Protein AF-A0A7V6GA76-F1 (afdb_monomer_lite)

Sequence (50 aa):
MDARVKAAQISVISNSSLVILKLGAGLFMGSVSVISEAIHSGLDLVAALI

Secondary structure (DSSP, 8-state):
--HHHHHHHHHHHHHHHHHHHHHHHHHHHT-HHHHHHHHHHHHHHHHTT-

Structure (mmCIF, N/CA/C/O backbone):
data_AF-A0A7V6GA76-F1
#
_entry.id   AF-A0A7V6GA76-F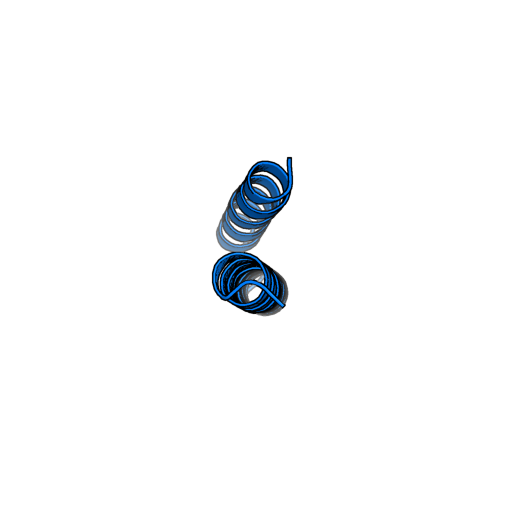1
#
loop_
_atom_site.group_PDB
_atom_site.id
_atom_site.type_symbol
_atom_site.label_atom_id
_atom_site.label_alt_id
_atom_site.label_comp_id
_atom_site.label_asym_id
_atom_site.label_entity_id
_atom_site.label_seq_id
_atom_site.pdbx_PDB_ins_code
_atom_site.Cartn_x
_atom_site.Cartn_y
_atom_site.Cartn_z
_atom_site.occupancy
_atom_site.B_iso_or_equiv
_atom_si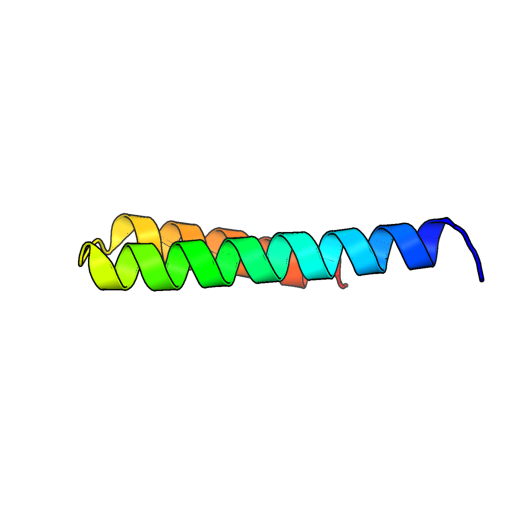te.auth_seq_id
_atom_site.auth_comp_id
_atom_site.auth_asym_id
_atom_site.auth_atom_id
_atom_site.pdbx_PDB_model_num
ATOM 1 N N . MET A 1 1 ? 10.539 -4.576 -24.742 1.00 52.66 1 MET A N 1
ATOM 2 C CA . MET A 1 1 ? 10.219 -4.089 -23.383 1.00 52.66 1 MET A CA 1
ATOM 3 C C . MET A 1 1 ? 10.968 -4.966 -22.399 1.00 52.66 1 MET A C 1
ATOM 5 O O . MET A 1 1 ? 10.693 -6.160 -22.346 1.00 52.66 1 MET A O 1
ATOM 9 N N . ASP A 1 2 ? 11.955 -4.409 -21.704 1.00 62.44 2 ASP A N 1
ATOM 10 C CA . ASP A 1 2 ? 12.797 -5.127 -20.747 1.00 62.44 2 ASP A CA 1
ATOM 11 C C . ASP A 1 2 ? 11.971 -5.782 -19.634 1.00 62.44 2 ASP A C 1
ATOM 13 O O . ASP A 1 2 ? 11.110 -5.149 -19.021 1.00 62.44 2 ASP A O 1
ATOM 17 N N . ALA A 1 3 ? 12.251 -7.055 -19.343 1.00 72.75 3 ALA A N 1
ATOM 18 C CA . ALA A 1 3 ? 11.532 -7.838 -18.331 1.00 72.75 3 ALA A CA 1
ATOM 19 C C . ALA A 1 3 ? 11.527 -7.170 -16.940 1.00 72.75 3 ALA A C 1
ATOM 21 O O . ALA A 1 3 ? 10.583 -7.337 -16.171 1.00 72.75 3 ALA A O 1
ATOM 22 N N . ARG A 1 4 ? 12.550 -6.356 -16.649 1.00 70.62 4 ARG A N 1
ATOM 23 C CA . ARG A 1 4 ? 12.688 -5.591 -15.401 1.00 70.62 4 ARG A CA 1
ATOM 24 C C . ARG A 1 4 ? 11.641 -4.482 -15.271 1.00 70.62 4 ARG A C 1
ATOM 26 O O . ARG A 1 4 ? 11.086 -4.305 -14.195 1.00 70.62 4 ARG A O 1
ATOM 33 N N . VAL A 1 5 ? 11.317 -3.791 -16.368 1.00 75.38 5 VAL A N 1
ATOM 34 C CA . VAL A 1 5 ? 10.304 -2.718 -16.382 1.00 75.38 5 VAL A CA 1
ATOM 35 C C . VAL A 1 5 ? 8.913 -3.299 -16.142 1.00 75.38 5 VAL A C 1
ATOM 37 O O . VAL A 1 5 ? 8.138 -2.767 -15.352 1.00 75.38 5 VAL A O 1
ATOM 40 N N . LYS A 1 6 ? 8.619 -4.448 -16.759 1.00 76.38 6 LYS A N 1
ATOM 41 C CA . LYS A 1 6 ? 7.348 -5.154 -16.554 1.00 76.38 6 LYS A CA 1
ATOM 42 C C . LYS A 1 6 ? 7.209 -5.675 -15.117 1.00 76.38 6 LYS A C 1
ATOM 44 O O . LYS A 1 6 ? 6.133 -5.569 -14.536 1.00 76.38 6 LYS A O 1
ATOM 49 N N . ALA A 1 7 ? 8.291 -6.192 -14.530 1.00 78.19 7 ALA A N 1
ATOM 50 C CA . ALA A 1 7 ? 8.312 -6.624 -13.132 1.00 78.19 7 ALA A CA 1
ATOM 51 C C . ALA A 1 7 ? 8.114 -5.450 -12.154 1.00 78.19 7 ALA A C 1
ATOM 53 O O . ALA A 1 7 ? 7.338 -5.574 -11.209 1.00 78.19 7 ALA A O 1
ATOM 54 N N . ALA A 1 8 ? 8.740 -4.298 -12.417 1.00 79.19 8 ALA A N 1
ATOM 55 C CA . ALA A 1 8 ? 8.555 -3.085 -11.622 1.00 79.19 8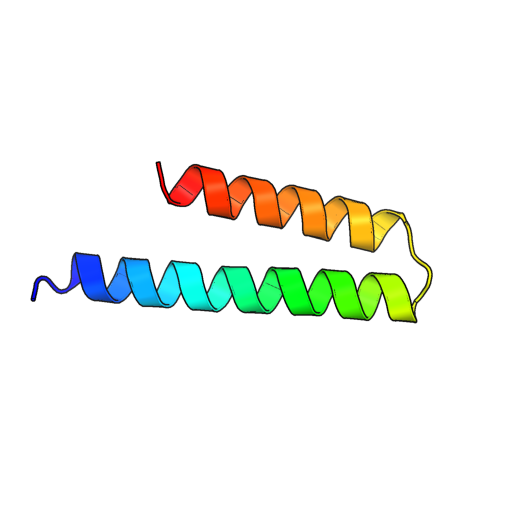 ALA A CA 1
ATOM 56 C C . ALA A 1 8 ? 7.101 -2.585 -11.672 1.00 79.19 8 ALA A C 1
ATOM 58 O O . ALA A 1 8 ? 6.514 -2.309 -10.631 1.00 79.19 8 ALA A O 1
ATOM 59 N N . GLN A 1 9 ? 6.475 -2.563 -12.854 1.00 79.44 9 GLN A N 1
ATOM 60 C CA . GLN A 1 9 ? 5.064 -2.181 -12.991 1.00 79.44 9 GLN A CA 1
ATOM 61 C C . GLN A 1 9 ? 4.123 -3.115 -12.221 1.00 79.44 9 GLN A C 1
ATOM 63 O O . GLN A 1 9 ? 3.232 -2.642 -11.520 1.00 79.44 9 GLN A O 1
ATOM 68 N N . ILE A 1 10 ? 4.333 -4.433 -12.312 1.00 83.19 10 ILE A N 1
ATOM 69 C CA . ILE A 1 10 ? 3.534 -5.414 -11.561 1.00 83.19 10 ILE A CA 1
ATOM 70 C C . ILE A 1 10 ? 3.721 -5.220 -10.050 1.00 83.19 10 ILE A C 1
ATOM 72 O O . ILE A 1 10 ? 2.738 -5.238 -9.311 1.00 83.19 10 ILE A O 1
ATOM 76 N N . SER A 1 11 ? 4.955 -4.982 -9.597 1.00 83.00 11 SER A N 1
ATOM 77 C CA . SER A 1 11 ? 5.258 -4.724 -8.186 1.00 83.00 11 SER A CA 1
ATOM 78 C C . SER A 1 11 ? 4.547 -3.471 -7.671 1.00 83.00 11 SER A C 1
ATOM 80 O O . SER A 1 11 ? 3.889 -3.514 -6.631 1.00 83.00 11 SER A O 1
ATOM 82 N N . VAL A 1 12 ? 4.601 -2.371 -8.426 1.00 82.00 12 VAL A N 1
ATOM 83 C CA . VAL A 1 12 ? 3.952 -1.110 -8.045 1.00 82.00 12 VAL A CA 1
ATOM 84 C C . VAL A 1 12 ? 2.434 -1.277 -7.970 1.00 82.00 12 VAL A C 1
ATOM 86 O O . VAL A 1 12 ? 1.815 -0.873 -6.989 1.00 82.00 12 VAL A O 1
ATOM 89 N N . ILE A 1 13 ? 1.823 -1.926 -8.965 1.00 85.50 13 ILE A N 1
ATOM 90 C CA . ILE A 1 13 ? 0.371 -2.164 -8.996 1.00 85.50 13 ILE A CA 1
ATOM 91 C C . ILE A 1 13 ? -0.075 -3.065 -7.833 1.00 85.50 13 ILE A C 1
ATOM 93 O O . ILE A 1 13 ? -1.090 -2.785 -7.185 1.00 85.50 13 ILE A O 1
ATOM 97 N N . SER A 1 14 ? 0.682 -4.129 -7.550 1.00 84.00 14 SER A N 1
ATOM 98 C CA . SER A 1 14 ? 0.377 -5.070 -6.469 1.00 84.00 14 SER A CA 1
ATOM 99 C C . SER A 1 14 ? 0.440 -4.390 -5.101 1.00 84.00 14 SER A C 1
ATOM 101 O O . SER A 1 14 ? -0.489 -4.517 -4.304 1.00 84.00 14 SER A O 1
ATOM 103 N N . ASN A 1 15 ? 1.503 -3.630 -4.837 1.00 84.44 15 ASN A N 1
ATOM 104 C CA . ASN A 1 15 ? 1.674 -2.934 -3.565 1.00 84.44 15 ASN A CA 1
ATOM 105 C C . ASN A 1 15 ? 0.674 -1.776 -3.398 1.00 84.44 15 ASN A C 1
ATOM 107 O O . ASN A 1 15 ? 0.098 -1.638 -2.322 1.00 84.44 15 ASN A O 1
ATOM 111 N N . SER A 1 16 ? 0.362 -1.024 -4.463 1.00 82.12 16 SER A N 1
ATOM 112 C CA . SER A 1 16 ? -0.720 -0.020 -4.452 1.00 82.12 16 SER A CA 1
ATOM 113 C C . SER A 1 16 ? -2.058 -0.629 -4.040 1.00 82.12 16 SER A C 1
ATOM 115 O O . SER A 1 16 ? -2.749 -0.099 -3.170 1.00 82.12 16 SER A O 1
ATOM 117 N N . SER A 1 17 ? -2.425 -1.763 -4.643 1.00 86.94 17 SER A N 1
ATOM 118 C CA . SER A 1 17 ? -3.688 -2.443 -4.334 1.00 86.94 17 SER A CA 1
ATOM 119 C C . SER A 1 17 ? -3.730 -2.917 -2.880 1.00 86.94 17 SER A C 1
ATOM 121 O O . SER A 1 17 ? -4.759 -2.800 -2.217 1.00 86.94 17 SER A O 1
ATOM 123 N N . LEU A 1 18 ? -2.599 -3.397 -2.359 1.00 84.56 18 LEU A N 1
ATOM 124 C CA . LEU A 1 18 ? -2.471 -3.860 -0.979 1.00 84.56 18 LEU A CA 1
ATOM 125 C C . LEU A 1 18 ? -2.613 -2.708 0.032 1.00 84.56 18 LEU A C 1
ATOM 127 O O . LEU A 1 18 ? -3.317 -2.856 1.031 1.00 84.56 18 LEU A O 1
ATOM 131 N N . VAL A 1 19 ? -2.029 -1.541 -0.257 1.00 85.50 19 VAL A N 1
ATOM 132 C CA . VAL A 1 19 ? -2.180 -0.318 0.554 1.00 85.50 19 VAL A CA 1
ATOM 133 C C . VAL A 1 19 ? -3.631 0.171 0.565 1.00 85.50 19 VAL A C 1
ATOM 135 O O . VAL A 1 19 ? -4.164 0.472 1.634 1.00 85.50 19 VAL A O 1
ATOM 138 N N . ILE A 1 20 ? -4.299 0.197 -0.595 1.00 87.25 20 ILE A N 1
ATOM 139 C CA . ILE A 1 20 ? -5.714 0.597 -0.710 1.00 87.25 20 ILE A CA 1
ATOM 140 C C . ILE A 1 20 ? -6.612 -0.338 0.109 1.00 87.25 20 ILE A C 1
ATOM 142 O O . ILE A 1 20 ? -7.488 0.129 0.838 1.00 87.25 20 ILE A O 1
ATOM 146 N N . LEU A 1 21 ? -6.372 -1.651 0.038 1.00 86.75 21 LEU A N 1
ATOM 147 C CA . LEU A 1 21 ? -7.110 -2.635 0.828 1.00 86.75 21 LEU A CA 1
ATOM 148 C C . LEU A 1 21 ? -6.870 -2.464 2.332 1.00 86.75 21 LEU A C 1
ATOM 150 O O . LEU A 1 21 ? -7.836 -2.491 3.091 1.00 86.75 21 LEU A O 1
ATOM 154 N N . LYS A 1 22 ? -5.623 -2.240 2.774 1.00 82.56 22 LYS A N 1
ATOM 155 C CA . LYS A 1 22 ? -5.321 -1.968 4.191 1.00 82.56 22 LYS A CA 1
ATOM 156 C C . LYS A 1 22 ? -6.000 -0.689 4.685 1.00 82.56 22 LYS A C 1
ATOM 158 O O . LYS A 1 22 ? -6.566 -0.700 5.772 1.00 82.56 22 LYS A O 1
ATOM 163 N N . LEU A 1 23 ? -5.997 0.386 3.892 1.00 82.38 23 LEU A N 1
ATOM 164 C CA . LEU A 1 23 ? -6.714 1.626 4.219 1.00 82.38 23 LEU A CA 1
ATOM 165 C C . LEU A 1 23 ? -8.223 1.387 4.337 1.00 82.38 23 LEU A C 1
ATOM 167 O O . LEU A 1 23 ? -8.823 1.781 5.334 1.00 82.38 23 LEU A O 1
ATOM 171 N N . GLY A 1 24 ? -8.828 0.704 3.362 1.00 86.00 24 GLY A N 1
ATOM 172 C CA . GLY A 1 24 ? -10.253 0.371 3.383 1.00 86.00 24 GLY A CA 1
ATOM 173 C C . GLY A 1 24 ? -10.635 -0.508 4.576 1.00 86.00 24 GLY A C 1
ATOM 174 O O . GLY A 1 24 ? -11.598 -0.206 5.277 1.00 86.00 24 GLY A O 1
ATOM 175 N N . ALA A 1 25 ? -9.849 -1.550 4.859 1.00 85.69 25 ALA A N 1
ATOM 176 C CA . ALA A 1 25 ? -10.043 -2.425 6.013 1.00 85.69 25 ALA A CA 1
ATOM 177 C C . ALA A 1 25 ? -9.825 -1.690 7.346 1.00 85.69 25 ALA A C 1
ATOM 179 O O . ALA A 1 25 ? -10.589 -1.888 8.287 1.00 85.69 25 ALA A O 1
ATOM 180 N N . GLY A 1 26 ? -8.826 -0.806 7.421 1.00 84.62 26 GLY A N 1
ATOM 181 C CA . GLY A 1 26 ? -8.547 0.025 8.593 1.00 84.62 26 GLY A CA 1
ATOM 182 C C . GLY A 1 26 ? -9.671 1.016 8.89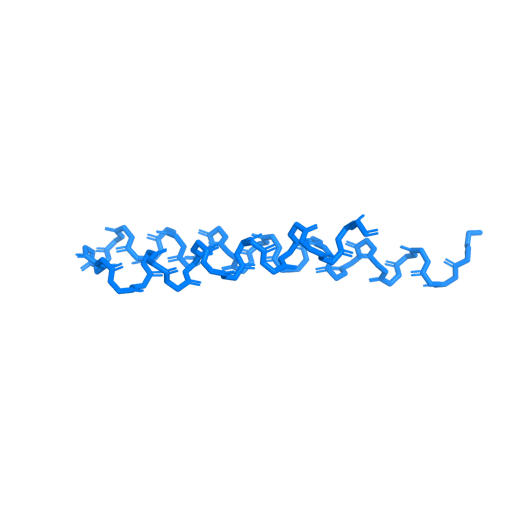2 1.00 84.62 26 GLY A C 1
ATOM 183 O O . GLY A 1 26 ? -10.047 1.171 10.053 1.00 84.62 26 GLY A O 1
ATOM 184 N N . LEU A 1 27 ? -10.263 1.612 7.852 1.00 84.00 27 LEU A N 1
ATOM 185 C CA . LEU A 1 27 ? -11.462 2.445 7.966 1.00 84.00 27 LEU A CA 1
ATOM 186 C C . LEU A 1 27 ? -12.685 1.622 8.395 1.00 84.00 27 LEU A C 1
ATOM 188 O O . LEU A 1 27 ? -13.410 2.050 9.289 1.00 84.00 27 LEU A O 1
ATOM 192 N N . PHE A 1 28 ? -12.882 0.427 7.829 1.00 88.12 28 PHE A N 1
ATOM 193 C CA . PHE A 1 28 ? -13.976 -0.476 8.212 1.00 88.12 28 PHE A CA 1
ATOM 194 C C . PHE A 1 28 ? -13.871 -0.971 9.662 1.00 88.12 28 PHE A C 1
ATOM 196 O O . PHE A 1 28 ? -14.882 -1.054 10.353 1.00 88.12 28 PHE A O 1
ATOM 203 N N . MET A 1 29 ? -12.663 -1.287 10.138 1.00 87.50 29 MET A N 1
ATOM 204 C CA . MET A 1 29 ? -12.418 -1.675 11.533 1.00 87.50 29 MET A CA 1
ATOM 205 C C . MET A 1 29 ? -12.385 -0.479 12.497 1.00 87.50 29 MET A C 1
ATOM 207 O O . MET A 1 29 ? -12.373 -0.694 13.706 1.00 87.50 29 MET A O 1
ATOM 211 N N . GLY A 1 30 ? -12.311 0.763 12.001 1.00 84.12 30 GLY A N 1
ATOM 212 C CA . GLY A 1 30 ? -12.066 1.949 12.830 1.00 84.12 30 GLY A CA 1
ATOM 213 C C . GLY A 1 30 ? -10.700 1.933 13.531 1.00 84.12 30 GLY A C 1
ATOM 214 O O . GLY A 1 30 ? -10.526 2.569 14.570 1.00 84.12 30 GLY A O 1
ATOM 215 N N . SER A 1 31 ? -9.727 1.183 13.001 1.00 85.56 31 SER A N 1
ATOM 216 C CA . SER A 1 31 ? -8.431 0.966 13.647 1.00 85.56 31 SER A CA 1
ATOM 217 C C . SER A 1 31 ? -7.378 1.944 13.137 1.00 85.56 31 SER A C 1
ATOM 219 O O . SER A 1 31 ? -6.835 1.793 12.039 1.00 85.56 31 SER A O 1
ATOM 221 N N . VAL A 1 32 ? -7.027 2.913 13.986 1.00 84.81 32 VAL A N 1
ATOM 222 C CA . VAL A 1 32 ? -5.959 3.895 13.727 1.00 84.81 32 VAL A CA 1
ATOM 223 C C . VAL A 1 32 ? -4.609 3.208 13.482 1.00 84.81 32 VAL A C 1
ATOM 225 O O . VAL A 1 32 ? -3.819 3.680 12.666 1.00 84.81 32 VAL A O 1
ATOM 228 N N . SER A 1 33 ? -4.363 2.054 14.115 1.00 87.19 33 SER A N 1
ATOM 229 C CA . SER A 1 33 ? -3.127 1.284 13.920 1.00 87.19 33 SER A CA 1
ATOM 230 C C . SER A 1 33 ? -3.009 0.732 12.498 1.00 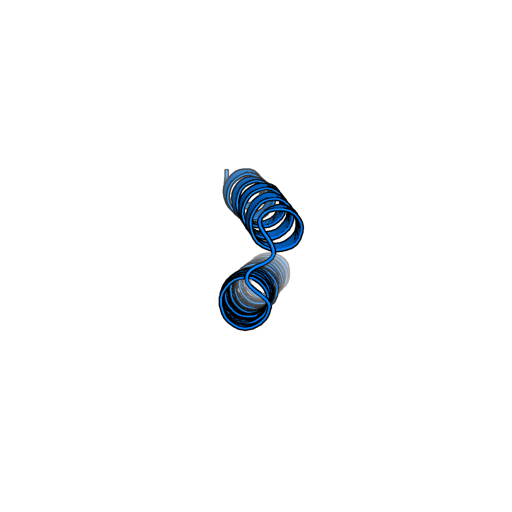87.19 33 SER A C 1
ATOM 232 O O . SER A 1 33 ? -1.951 0.843 11.889 1.00 87.19 33 SER A O 1
ATOM 234 N N . VAL A 1 34 ? -4.097 0.192 11.937 1.00 84.81 34 VAL A N 1
ATOM 235 C CA . VAL A 1 34 ? -4.101 -0.357 10.567 1.00 84.81 34 VAL A CA 1
ATOM 236 C C . VAL A 1 34 ? -3.963 0.763 9.535 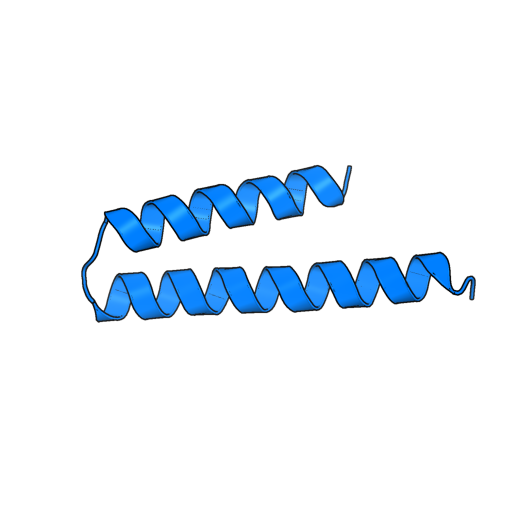1.00 84.81 34 VAL A C 1
ATOM 238 O O . VAL A 1 34 ? -3.263 0.603 8.538 1.00 84.81 34 VAL A O 1
ATOM 241 N N . ILE A 1 35 ? -4.571 1.923 9.799 1.00 86.06 35 ILE A N 1
ATOM 242 C CA . ILE A 1 35 ? -4.418 3.120 8.961 1.00 86.06 35 ILE A CA 1
ATOM 243 C C . ILE A 1 35 ? -2.958 3.598 8.967 1.00 86.06 35 ILE A C 1
ATOM 245 O O . ILE A 1 35 ? -2.403 3.878 7.906 1.00 86.06 35 ILE A O 1
ATOM 249 N N . SER A 1 36 ? -2.312 3.643 10.137 1.00 87.56 36 SER A N 1
ATOM 250 C CA . SER A 1 36 ? -0.896 4.013 10.253 1.00 87.56 36 SER A CA 1
ATOM 251 C C . SER A 1 36 ? 0.016 3.040 9.498 1.00 87.56 36 SER A C 1
ATOM 253 O O . SER A 1 36 ? 0.918 3.473 8.782 1.00 87.56 36 SER A O 1
ATOM 255 N N . GLU A 1 37 ? -0.265 1.741 9.578 1.00 86.19 37 GLU A N 1
ATOM 256 C CA . GLU A 1 37 ? 0.483 0.705 8.864 1.00 86.19 37 GLU A CA 1
ATOM 257 C C . GLU A 1 37 ? 0.281 0.778 7.338 1.00 86.19 37 GLU A C 1
ATOM 259 O O . GLU A 1 37 ? 1.209 0.539 6.563 1.00 86.19 37 GLU A O 1
ATOM 264 N N . ALA A 1 38 ? -0.920 1.157 6.891 1.00 84.25 38 ALA A N 1
ATOM 265 C CA . ALA A 1 38 ? -1.217 1.377 5.480 1.00 84.25 38 ALA A CA 1
ATOM 266 C C . ALA A 1 38 ? -0.485 2.608 4.922 1.00 84.25 38 ALA A C 1
ATOM 268 O O . ALA A 1 38 ? 0.053 2.550 3.818 1.00 84.25 38 ALA A O 1
ATOM 269 N N . ILE A 1 39 ? -0.404 3.697 5.695 1.00 85.12 39 ILE A N 1
ATOM 270 C CA . ILE A 1 39 ? 0.374 4.891 5.327 1.00 85.12 39 ILE A CA 1
ATOM 271 C C . ILE A 1 39 ? 1.871 4.568 5.268 1.00 85.12 39 ILE A C 1
ATOM 273 O O . ILE A 1 39 ? 2.530 4.957 4.307 1.00 85.12 39 ILE A O 1
ATOM 277 N N . HIS A 1 40 ? 2.399 3.824 6.245 1.00 87.00 40 HIS A N 1
ATOM 278 C CA . HIS A 1 40 ? 3.800 3.390 6.252 1.00 87.00 40 HIS A CA 1
ATOM 279 C C . HIS A 1 40 ? 4.136 2.559 5.001 1.00 87.00 40 HIS A C 1
ATOM 281 O O . HIS A 1 40 ? 5.078 2.872 4.280 1.00 87.00 40 HIS A O 1
ATOM 287 N N . SER A 1 41 ? 3.295 1.573 4.670 1.00 82.12 41 SER A N 1
ATOM 288 C CA . SER A 1 41 ? 3.433 0.767 3.449 1.00 82.12 41 SER A CA 1
ATOM 289 C C . SER A 1 41 ? 3.248 1.575 2.154 1.00 82.12 41 SER A C 1
ATOM 291 O O . SER A 1 41 ? 3.823 1.218 1.127 1.00 82.12 41 SER A O 1
ATOM 293 N N . GLY A 1 42 ? 2.442 2.640 2.173 1.00 81.81 42 GLY A N 1
ATOM 294 C CA . GLY A 1 42 ? 2.282 3.557 1.043 1.00 81.81 42 GLY A CA 1
ATOM 295 C C . GLY A 1 42 ? 3.516 4.429 0.812 1.00 81.81 42 GLY A C 1
ATOM 296 O O . GLY A 1 42 ? 3.883 4.675 -0.335 1.00 81.81 42 GLY A O 1
ATOM 297 N N . LEU A 1 43 ? 4.190 4.849 1.883 1.00 84.81 43 LEU A N 1
ATOM 298 C CA . LEU A 1 43 ? 5.456 5.576 1.794 1.00 84.81 43 LEU A CA 1
ATOM 299 C C . LEU A 1 43 ? 6.566 4.694 1.208 1.00 84.81 43 LEU A C 1
ATOM 301 O O . LEU A 1 43 ? 7.293 5.152 0.330 1.00 84.81 43 LEU A O 1
ATOM 305 N N . ASP A 1 44 ? 6.639 3.426 1.620 1.00 83.81 44 ASP A N 1
ATOM 306 C CA . ASP A 1 44 ? 7.572 2.444 1.047 1.00 83.81 44 ASP A CA 1
ATOM 307 C C . ASP A 1 44 ? 7.370 2.267 -0.462 1.00 83.81 44 ASP A C 1
ATOM 309 O O . ASP A 1 44 ? 8.329 2.150 -1.224 1.00 83.81 44 ASP A O 1
ATOM 313 N N . LEU A 1 45 ? 6.119 2.299 -0.922 1.00 78.50 45 LEU A N 1
ATOM 314 C CA . LEU A 1 45 ? 5.812 2.215 -2.343 1.00 78.50 45 LEU A CA 1
ATOM 315 C C . LEU A 1 45 ? 6.307 3.436 -3.126 1.00 78.50 45 LEU A C 1
ATOM 317 O O . LEU A 1 45 ? 6.816 3.289 -4.236 1.00 78.50 45 LEU A O 1
ATOM 321 N N . VAL A 1 46 ? 6.163 4.634 -2.552 1.00 80.50 46 VAL A N 1
ATOM 322 C CA . VAL A 1 46 ? 6.710 5.865 -3.137 1.00 80.50 46 VAL A CA 1
ATOM 323 C C . VAL A 1 46 ? 8.235 5.806 -3.150 1.00 80.50 46 VAL A C 1
ATOM 325 O O . VAL A 1 46 ? 8.833 6.155 -4.160 1.00 80.50 46 VAL A O 1
ATOM 328 N N . ALA A 1 47 ? 8.866 5.303 -2.089 1.00 82.38 47 ALA A N 1
ATOM 329 C CA . ALA A 1 47 ? 10.313 5.114 -2.040 1.00 82.38 47 ALA A CA 1
ATOM 330 C C . ALA A 1 47 ? 10.816 4.103 -3.086 1.00 82.38 47 ALA A C 1
ATOM 332 O O . ALA A 1 47 ? 11.904 4.272 -3.613 1.00 82.38 47 ALA A O 1
ATOM 333 N N . ALA A 1 48 ? 10.023 3.086 -3.436 1.00 75.81 48 ALA A N 1
ATOM 334 C CA . ALA A 1 48 ? 10.370 2.124 -4.484 1.00 75.81 48 ALA A CA 1
ATOM 335 C C . ALA A 1 48 ? 10.253 2.684 -5.919 1.00 75.81 48 ALA A C 1
ATOM 337 O O . ALA A 1 48 ? 10.673 2.019 -6.870 1.00 75.81 48 ALA A O 1
ATOM 338 N N . LEU A 1 49 ? 9.646 3.865 -6.093 1.00 69.75 49 LEU A N 1
ATOM 339 C CA . LEU A 1 49 ? 9.464 4.526 -7.390 1.00 69.75 49 LEU A CA 1
ATOM 340 C C . LEU A 1 49 ? 10.577 5.528 -7.740 1.00 69.75 49 LEU A C 1
ATOM 342 O O . LEU A 1 49 ? 10.645 5.937 -8.901 1.00 69.75 49 LEU A O 1
ATOM 346 N N . ILE A 1 50 ? 11.406 5.933 -6.773 1.00 68.81 50 ILE A N 1
ATOM 347 C CA . ILE A 1 50 ? 12.461 6.955 -6.906 1.00 68.81 50 ILE A CA 1
ATOM 348 C C . ILE A 1 50 ? 13.825 6.287 -6.721 1.00 68.81 50 ILE A C 1
ATOM 350 O O . ILE A 1 50 ? 14.748 6.628 -7.493 1.00 68.81 50 ILE A O 1
#

Radius of gyration: 12.79 Å; chains: 1; bounding box: 27×15×37 Å

pLDDT: mean 81.48, std 6.82, range [52.66, 88.12]

Foldseek 3Di:
DDPVVVVLVVVLVVLVVVLVVLCVVCVVVVPPVSPVVSVVSVVVSVVSVD